Protein AF-A0A0D2HG96-F1 (afdb_monomer_lite)

Foldseek 3Di:
DQVVCCVVCVVQAPPVCNVVLVVLVVLLVPQDVLLLLQLVPLCPLVVQLVVLVVVLPDPPDDPVVNVVSVVVNVCSVPPPNCSNDPVNSVVSLVSLLVSLVVLLVCCVVQPDPCQNESNSHNDHHNSRVSLLLSQLSCVQAVNVVSHDPSSVVSNVVVCPDPVNCVVQVPPGSDDPVRGDDD

Organism: NCBI:txid1442369

Secondary structure (DSSP, 8-state):
-HHHHTTT-GGGS-TTTHHHHHHHHHHHHTS-HHHHHHTT-TTHHHHHHHHHHHHHT-TTS-HHHHHHHHHHHHHIIIIISGGGSHHHHHHHHHHHHHHHHHHHHHHHHT--TT--STTS-SS--HHHHHHHHHHHHHHHTT-GGG--HHHHHHHHHHHHSHHHHHHHTT--SS-GGGSPP-

Structure (mmCIF, N/CA/C/O backbone):
data_AF-A0A0D2HG96-F1
#
_entry.id   AF-A0A0D2HG96-F1
#
loop_
_atom_site.group_PDB
_atom_site.id
_atom_site.type_symbol
_atom_site.label_atom_id
_atom_site.label_alt_id
_atom_site.label_comp_id
_atom_site.label_asym_id
_atom_site.label_entity_id
_atom_site.label_seq_id
_atom_site.pdbx_PDB_ins_code
_atom_site.Cartn_x
_atom_site.Cartn_y
_atom_site.Cartn_z
_atom_site.occupancy
_atom_site.B_iso_or_equiv
_atom_site.auth_seq_id
_atom_site.auth_comp_id
_atom_site.auth_asym_id
_atom_site.auth_atom_id
_atom_site.pdbx_PDB_model_num
ATOM 1 N N . MET A 1 1 ? 10.597 -3.219 11.073 1.00 50.41 1 MET A N 1
ATOM 2 C CA . MET A 1 1 ? 10.210 -4.647 10.977 1.00 50.41 1 MET A CA 1
ATOM 3 C C . MET A 1 1 ? 10.888 -5.322 9.790 1.00 50.41 1 MET A C 1
ATOM 5 O O . MET A 1 1 ? 11.581 -6.299 10.009 1.00 50.41 1 MET A O 1
ATOM 9 N N . THR A 1 2 ? 10.806 -4.767 8.576 1.00 58.41 2 THR A N 1
ATOM 10 C CA . THR A 1 2 ? 11.459 -5.340 7.380 1.00 58.41 2 THR A CA 1
ATOM 11 C C . THR A 1 2 ? 12.996 -5.353 7.443 1.00 58.41 2 THR A C 1
ATOM 13 O O . THR A 1 2 ? 13.603 -6.305 6.975 1.00 58.41 2 THR A O 1
ATOM 16 N N . GLN A 1 3 ? 13.631 -4.372 8.101 1.00 60.56 3 GLN A N 1
ATOM 17 C CA . GLN A 1 3 ? 15.096 -4.338 8.284 1.00 60.56 3 GLN A CA 1
ATOM 18 C C . GLN A 1 3 ? 15.651 -5.527 9.088 1.00 60.56 3 GLN A C 1
ATOM 20 O O . GLN A 1 3 ? 16.744 -5.991 8.798 1.00 60.56 3 GLN A O 1
ATOM 25 N N . TYR A 1 4 ? 14.885 -6.062 10.044 1.00 65.25 4 TYR A N 1
ATOM 26 C CA . TYR A 1 4 ? 15.304 -7.210 10.861 1.00 65.25 4 TYR A CA 1
ATOM 27 C C . TYR A 1 4 ? 15.311 -8.526 10.062 1.00 65.25 4 TYR A C 1
ATOM 29 O O . TYR A 1 4 ? 16.049 -9.450 10.377 1.00 65.25 4 TYR A O 1
ATOM 37 N N . LEU A 1 5 ? 14.514 -8.612 8.989 1.00 66.00 5 LEU A N 1
ATOM 38 C CA . LEU A 1 5 ? 14.454 -9.805 8.139 1.00 66.00 5 LEU A CA 1
ATOM 39 C C . LEU A 1 5 ? 15.672 -9.943 7.215 1.00 66.00 5 LEU A C 1
ATOM 41 O O . LEU A 1 5 ? 15.911 -11.040 6.721 1.00 66.00 5 LEU A O 1
ATOM 45 N N . HIS A 1 6 ? 16.455 -8.877 7.010 1.00 67.06 6 HIS A N 1
ATOM 46 C CA . HIS A 1 6 ? 17.682 -8.927 6.207 1.00 67.06 6 HIS A CA 1
ATOM 47 C C . HIS A 1 6 ? 18.704 -9.924 6.765 1.00 67.06 6 HIS A C 1
ATOM 49 O O . HIS A 1 6 ? 19.341 -10.633 5.992 1.00 67.06 6 HIS A O 1
ATOM 55 N N . GLU A 1 7 ? 18.816 -10.016 8.094 1.00 69.94 7 GLU A N 1
ATOM 56 C CA . GLU A 1 7 ? 19.765 -10.912 8.768 1.00 69.94 7 GLU A CA 1
ATOM 57 C C . GLU A 1 7 ? 19.484 -12.394 8.474 1.00 69.94 7 GLU A C 1
ATOM 59 O O . GLU A 1 7 ? 20.401 -13.210 8.469 1.00 69.94 7 GLU A O 1
ATOM 64 N N . TYR A 1 8 ? 18.226 -12.736 8.183 1.00 78.50 8 TYR A N 1
ATOM 65 C CA . TYR A 1 8 ? 17.781 -14.115 7.965 1.00 78.50 8 TYR A CA 1
ATOM 66 C C . TYR A 1 8 ? 17.481 -14.428 6.496 1.00 78.50 8 TYR A C 1
ATOM 68 O O . TYR A 1 8 ? 17.571 -15.582 6.084 1.00 78.50 8 TYR A O 1
ATOM 76 N N . TYR A 1 9 ? 17.148 -13.412 5.696 1.00 82.38 9 TYR A N 1
ATOM 77 C CA . TYR A 1 9 ? 16.800 -13.552 4.283 1.00 82.38 9 TYR A CA 1
ATOM 78 C C . TYR A 1 9 ? 17.506 -12.475 3.446 1.00 82.38 9 TYR A C 1
ATOM 80 O O . TYR A 1 9 ? 16.868 -11.516 2.996 1.00 82.38 9 TYR A O 1
ATOM 88 N N . PRO A 1 10 ? 18.823 -12.619 3.200 1.00 82.62 10 PRO A N 1
ATOM 89 C CA . PRO A 1 10 ? 19.615 -11.604 2.505 1.00 82.62 10 PRO A CA 1
ATOM 90 C C . PRO A 1 10 ? 19.112 -11.305 1.090 1.00 82.62 10 PRO A C 1
ATOM 92 O O . PRO A 1 10 ? 19.249 -10.187 0.603 1.00 82.62 10 PRO A O 1
ATOM 95 N N . SER A 1 11 ? 18.476 -12.281 0.441 1.00 85.06 11 SER A N 1
ATOM 96 C CA . SER A 1 11 ? 17.897 -12.129 -0.894 1.0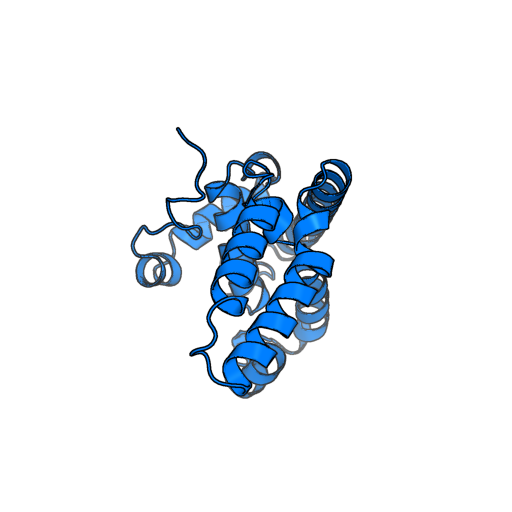0 85.06 11 SER A CA 1
ATOM 97 C C . SER A 1 11 ? 16.712 -11.156 -0.950 1.00 85.06 11 SER A C 1
ATOM 99 O O . SER A 1 11 ? 16.504 -10.519 -1.978 1.00 85.06 11 SER A O 1
ATOM 101 N N . LEU A 1 12 ? 15.981 -10.960 0.158 1.00 86.56 12 LEU A N 1
ATOM 102 C CA . LEU A 1 12 ? 14.934 -9.934 0.255 1.00 86.56 12 LEU A CA 1
ATOM 103 C C . LEU A 1 12 ? 15.512 -8.518 0.339 1.00 86.56 12 LEU A C 1
ATOM 105 O O . LEU A 1 12 ? 14.791 -7.540 0.128 1.00 86.56 12 LEU A O 1
ATOM 109 N N . TYR A 1 13 ? 16.794 -8.407 0.680 1.00 89.81 13 TYR A N 1
ATOM 110 C CA . TYR A 1 13 ? 17.489 -7.148 0.896 1.00 89.81 13 TYR A CA 1
ATOM 111 C C . TYR A 1 13 ? 18.943 -7.220 0.392 1.00 89.81 13 TYR A C 1
ATOM 113 O O . TYR A 1 13 ? 19.881 -7.169 1.195 1.00 89.81 13 TYR A O 1
ATOM 121 N N . PRO A 1 14 ? 19.173 -7.340 -0.930 1.00 90.25 14 PRO A N 1
ATOM 122 C CA . PRO A 1 14 ? 20.527 -7.336 -1.467 1.00 90.25 14 PRO A CA 1
ATOM 123 C C . PRO A 1 14 ? 21.247 -6.045 -1.065 1.00 90.25 14 PRO A C 1
ATOM 125 O O . PRO A 1 14 ? 20.688 -4.954 -1.190 1.00 90.25 14 PRO A O 1
ATOM 128 N N . SER A 1 15 ? 22.486 -6.151 -0.583 1.00 89.00 15 SER A N 1
ATOM 129 C CA . SER A 1 15 ? 23.224 -5.016 -0.003 1.00 89.00 15 SER A CA 1
ATOM 130 C C . SER A 1 15 ? 23.335 -3.822 -0.957 1.00 89.00 15 SER A C 1
ATOM 132 O O . SER A 1 15 ? 23.142 -2.682 -0.541 1.00 89.00 15 SER A O 1
ATOM 134 N N . HIS A 1 16 ? 23.553 -4.084 -2.248 1.00 90.69 16 HIS A N 1
ATOM 135 C CA . HIS A 1 16 ? 23.638 -3.060 -3.292 1.00 90.69 16 HIS A CA 1
ATOM 136 C C . HIS A 1 16 ? 22.297 -2.359 -3.597 1.00 90.69 16 HIS A C 1
ATOM 138 O O . HIS A 1 16 ? 22.306 -1.264 -4.150 1.00 90.69 16 HIS A O 1
ATOM 144 N N . LEU A 1 17 ? 21.156 -2.940 -3.202 1.00 93.31 17 LEU A N 1
ATOM 145 C CA . LEU A 1 17 ? 19.811 -2.367 -3.378 1.00 93.31 17 LEU A CA 1
ATOM 146 C C . LEU A 1 17 ? 19.212 -1.824 -2.075 1.00 93.31 17 LEU A C 1
ATOM 148 O O . LEU A 1 17 ? 18.201 -1.122 -2.103 1.00 93.31 17 LEU A O 1
ATOM 152 N N . ALA A 1 18 ? 19.817 -2.123 -0.923 1.00 90.56 18 ALA A N 1
ATOM 153 C CA . ALA A 1 18 ? 19.236 -1.882 0.396 1.00 90.56 18 ALA A CA 1
ATOM 154 C C . ALA A 1 18 ? 18.807 -0.423 0.626 1.00 90.56 18 ALA A C 1
ATOM 156 O O . ALA A 1 18 ? 17.752 -0.163 1.209 1.00 90.56 18 ALA A O 1
ATOM 157 N N . VAL A 1 19 ? 19.597 0.545 0.155 1.00 92.50 19 VAL A N 1
ATOM 158 C CA . VAL A 1 19 ? 19.272 1.978 0.275 1.00 92.50 19 VAL A CA 1
ATOM 159 C C . VAL A 1 19 ? 18.008 2.318 -0.517 1.00 92.50 19 VAL A C 1
ATOM 161 O O . VAL A 1 19 ? 17.113 2.996 -0.009 1.00 92.50 19 VAL A O 1
ATOM 164 N N . GLN A 1 20 ? 17.905 1.813 -1.745 1.00 94.75 20 GLN A N 1
ATOM 165 C CA . GLN A 1 20 ? 16.775 2.087 -2.624 1.00 94.75 20 GLN A CA 1
ATOM 166 C C . GLN A 1 20 ? 15.504 1.369 -2.156 1.00 94.75 20 GLN A C 1
ATOM 168 O O . GLN A 1 20 ? 14.441 1.989 -2.125 1.00 94.75 20 GLN A O 1
ATOM 173 N N . ILE A 1 21 ? 15.617 0.115 -1.701 1.00 94.50 21 ILE A N 1
ATOM 174 C CA . ILE A 1 21 ? 14.506 -0.638 -1.100 1.00 94.50 21 ILE A CA 1
ATOM 175 C C . ILE A 1 21 ? 13.970 0.102 0.130 1.00 94.50 21 ILE A C 1
ATOM 177 O O . ILE A 1 21 ? 12.762 0.308 0.232 1.00 94.50 21 ILE A O 1
ATOM 181 N N . ASN A 1 22 ? 14.840 0.559 1.040 1.00 93.19 22 ASN A N 1
ATOM 182 C CA . ASN A 1 22 ? 14.420 1.316 2.227 1.00 93.19 22 ASN 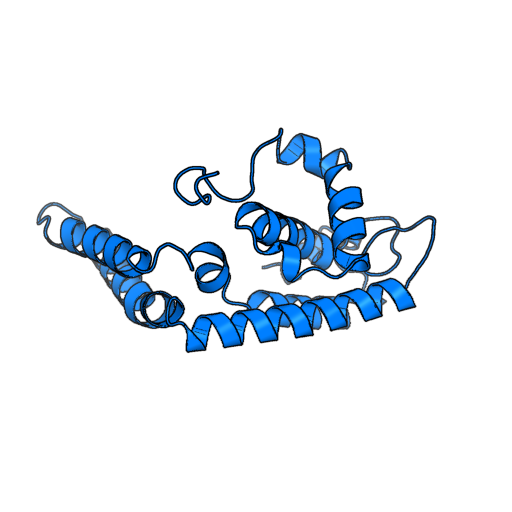A CA 1
ATOM 183 C C . ASN A 1 22 ? 13.675 2.599 1.844 1.00 93.19 22 ASN A C 1
ATOM 185 O O . ASN A 1 22 ? 12.614 2.882 2.401 1.00 93.19 22 ASN A O 1
ATOM 189 N N . LYS A 1 23 ? 14.211 3.362 0.883 1.00 95.69 23 LYS A N 1
ATOM 190 C CA . LYS A 1 23 ? 13.592 4.606 0.412 1.00 95.69 23 LYS A CA 1
ATOM 191 C C . LYS A 1 23 ? 12.191 4.356 -0.153 1.00 95.69 23 LYS A C 1
ATOM 193 O O . LYS A 1 23 ? 11.248 5.037 0.244 1.00 95.69 23 LYS A O 1
ATOM 198 N N . LEU A 1 24 ? 12.050 3.384 -1.053 1.00 96.81 24 LEU A N 1
ATOM 199 C CA . LEU A 1 24 ? 10.773 3.084 -1.705 1.00 96.81 24 LEU A CA 1
ATOM 200 C C . LEU A 1 24 ? 9.762 2.471 -0.727 1.00 96.81 24 LEU A C 1
ATOM 202 O O . LEU A 1 24 ? 8.590 2.833 -0.761 1.00 96.81 24 LEU A O 1
ATOM 206 N N . LEU A 1 25 ? 10.201 1.610 0.198 1.00 95.56 25 LEU A N 1
ATOM 207 C CA . LEU A 1 25 ? 9.331 1.085 1.254 1.00 95.56 25 LEU A CA 1
ATOM 208 C C . LEU A 1 25 ? 8.832 2.186 2.190 1.00 95.56 25 LEU A C 1
ATOM 210 O O . LEU A 1 25 ? 7.656 2.178 2.545 1.00 95.56 25 LEU A O 1
ATOM 214 N N . ALA A 1 26 ? 9.692 3.136 2.569 1.00 94.75 26 ALA A N 1
ATOM 215 C CA . ALA A 1 26 ? 9.279 4.273 3.382 1.00 94.75 26 ALA A CA 1
ATOM 216 C C . ALA A 1 26 ? 8.192 5.081 2.661 1.00 94.75 26 ALA A C 1
ATOM 218 O O . ALA A 1 26 ? 7.115 5.274 3.217 1.00 94.75 26 ALA A O 1
ATOM 219 N N . GLN A 1 27 ? 8.417 5.449 1.395 1.00 96.12 27 GLN A N 1
ATOM 220 C CA . GLN A 1 27 ? 7.426 6.166 0.583 1.00 96.12 27 GLN A CA 1
ATOM 221 C C . GLN A 1 27 ? 6.100 5.403 0.462 1.00 96.12 27 GLN A C 1
ATOM 223 O O . GLN A 1 27 ? 5.035 5.996 0.635 1.00 96.12 27 GLN A O 1
ATOM 228 N N . LEU A 1 28 ? 6.161 4.090 0.220 1.00 96.06 28 LEU A N 1
ATOM 229 C CA . LEU A 1 28 ? 4.990 3.218 0.163 1.00 96.06 28 LEU A CA 1
ATOM 230 C C . LEU A 1 28 ? 4.227 3.201 1.498 1.00 96.06 28 LEU A C 1
ATOM 232 O O . LEU A 1 28 ? 3.000 3.238 1.517 1.00 96.06 28 LEU A O 1
ATOM 236 N N . HIS A 1 29 ? 4.928 3.146 2.632 1.00 92.75 29 HIS A N 1
ATOM 237 C CA . HIS A 1 29 ? 4.305 3.122 3.965 1.00 92.75 29 HIS A CA 1
ATOM 238 C C . HIS A 1 29 ? 3.732 4.469 4.391 1.00 92.75 29 HIS A C 1
ATOM 240 O O . HIS A 1 29 ? 2.859 4.508 5.257 1.00 92.75 29 HIS A O 1
ATOM 246 N N . GLU A 1 30 ? 4.176 5.563 3.782 1.00 93.12 30 GLU A N 1
ATOM 247 C CA . GLU A 1 30 ? 3.555 6.862 3.991 1.00 93.12 30 GLU A CA 1
ATOM 248 C C . GLU A 1 30 ? 2.251 7.057 3.192 1.00 93.12 30 GLU A C 1
ATOM 250 O O . GLU A 1 30 ? 1.610 8.097 3.360 1.00 93.12 30 GLU A O 1
ATOM 255 N N . ILE A 1 31 ? 1.876 6.133 2.298 1.00 93.31 31 ILE A N 1
ATOM 256 C CA . ILE A 1 31 ? 0.572 6.153 1.622 1.00 93.31 31 ILE A CA 1
ATOM 257 C C . ILE A 1 31 ? -0.487 5.643 2.601 1.00 93.31 31 ILE A C 1
ATOM 259 O O . ILE A 1 31 ? -0.393 4.543 3.157 1.00 93.31 31 ILE A O 1
ATOM 263 N N . ASN A 1 32 ? -1.543 6.424 2.808 1.00 89.00 32 ASN A N 1
ATOM 264 C CA . ASN A 1 32 ? -2.621 6.042 3.703 1.00 89.00 32 ASN A CA 1
ATOM 265 C C . ASN A 1 32 ? -3.563 5.040 3.022 1.00 89.00 32 ASN A C 1
ATOM 267 O O . ASN A 1 32 ? -4.582 5.402 2.446 1.00 89.00 32 ASN A O 1
ATOM 271 N N . TYR A 1 33 ? -3.291 3.741 3.160 1.00 86.56 33 TYR A N 1
ATOM 272 C CA . TYR A 1 33 ? -4.155 2.702 2.578 1.00 86.56 33 TYR A CA 1
ATOM 273 C C . TYR A 1 33 ? -5.620 2.788 3.005 1.00 86.56 33 TYR A C 1
ATOM 275 O O . TYR A 1 33 ? -6.492 2.301 2.290 1.00 86.56 33 TYR A O 1
ATOM 283 N N . PHE A 1 34 ? -5.913 3.360 4.176 1.00 86.88 34 PHE A N 1
ATOM 284 C CA . PHE A 1 34 ? -7.287 3.462 4.650 1.00 86.88 34 PHE A CA 1
ATOM 285 C C . PHE A 1 34 ? -8.102 4.447 3.820 1.00 86.88 34 PHE A C 1
ATOM 287 O O . PHE A 1 34 ? -9.246 4.122 3.512 1.00 86.88 34 PHE A O 1
ATOM 294 N N . SER A 1 35 ? -7.525 5.590 3.428 1.00 87.88 35 SER A N 1
ATOM 295 C CA . SER A 1 35 ? -8.221 6.520 2.536 1.00 87.88 35 SER A CA 1
ATOM 296 C C . SER A 1 35 ? -8.543 5.802 1.231 1.00 87.88 35 SER A C 1
ATOM 298 O O . SER A 1 35 ? -9.712 5.636 0.908 1.00 87.88 35 SER A O 1
ATOM 300 N N . LEU A 1 36 ? -7.536 5.221 0.574 1.00 89.81 36 LEU A N 1
ATOM 301 C CA . LEU A 1 36 ? -7.689 4.545 -0.717 1.00 89.81 36 LEU A CA 1
ATOM 302 C C . LEU A 1 36 ? -8.682 3.372 -0.671 1.00 89.81 36 LEU A C 1
ATOM 304 O O . LEU A 1 36 ? -9.502 3.226 -1.576 1.00 89.81 36 LEU A O 1
ATOM 308 N N . THR A 1 37 ? -8.666 2.575 0.401 1.00 88.31 37 THR A N 1
ATOM 309 C CA . THR A 1 37 ? -9.539 1.394 0.538 1.00 88.31 37 THR A CA 1
ATOM 310 C C . THR A 1 37 ? -10.997 1.772 0.806 1.00 88.31 37 THR A C 1
ATOM 312 O O . THR A 1 37 ? -11.900 1.130 0.282 1.00 88.31 37 THR A O 1
ATOM 315 N N . TYR A 1 38 ? -11.254 2.791 1.633 1.00 85.12 38 TYR A N 1
ATOM 316 C CA . TYR A 1 38 ? -12.596 3.065 2.167 1.00 85.12 38 TYR A CA 1
ATOM 317 C C . TYR A 1 38 ? -13.255 4.328 1.603 1.00 85.12 38 TYR A C 1
ATOM 319 O O . TYR A 1 38 ? -14.264 4.775 2.138 1.00 85.12 38 TYR A O 1
ATOM 327 N N . THR A 1 39 ? -12.746 4.880 0.501 1.00 74.38 39 THR A N 1
ATOM 328 C CA . THR A 1 39 ? -13.310 6.086 -0.143 1.00 74.38 39 THR A CA 1
ATOM 329 C C . THR A 1 39 ? -14.813 6.047 -0.423 1.00 74.38 39 THR A C 1
ATOM 331 O O . THR A 1 39 ? -15.479 7.066 -0.293 1.00 74.38 39 THR A O 1
ATOM 334 N N . ARG A 1 40 ? -15.381 4.878 -0.747 1.00 75.12 40 ARG A N 1
ATOM 335 C CA . ARG A 1 40 ? -16.830 4.706 -0.984 1.00 75.12 40 ARG A CA 1
ATOM 336 C C . ARG A 1 40 ? -17.639 4.430 0.293 1.00 75.12 40 ARG A C 1
ATOM 338 O O . ARG A 1 40 ? -18.811 4.077 0.227 1.00 75.12 40 ARG A O 1
ATOM 345 N N . ARG A 1 41 ? -17.012 4.535 1.466 1.00 78.81 41 ARG A N 1
ATOM 346 C CA . ARG A 1 41 ? -17.618 4.313 2.786 1.00 78.81 41 ARG A CA 1
ATOM 347 C C . ARG A 1 41 ? -17.269 5.487 3.706 1.00 78.81 41 ARG A C 1
ATOM 349 O O . ARG A 1 41 ? -16.523 5.279 4.663 1.00 78.81 41 ARG A O 1
ATOM 356 N N . PRO A 1 42 ? -17.799 6.697 3.445 1.00 75.38 42 PRO A N 1
ATOM 357 C CA . PRO A 1 42 ? -17.496 7.887 4.248 1.00 75.38 42 PRO A CA 1
ATOM 358 C C . PRO A 1 42 ? -17.820 7.681 5.736 1.00 75.38 42 PRO A C 1
ATOM 360 O O . PRO A 1 42 ? -17.072 8.119 6.608 1.00 75.38 42 PRO A O 1
ATOM 363 N N . ASP A 1 43 ? -18.851 6.888 6.033 1.00 82.88 43 ASP A N 1
ATOM 364 C CA . ASP A 1 43 ? -19.254 6.563 7.404 1.00 82.88 43 ASP A CA 1
ATOM 365 C C . ASP A 1 43 ? -18.295 5.606 8.118 1.00 82.88 43 ASP A C 1
ATOM 367 O O . ASP A 1 43 ? -18.412 5.398 9.321 1.00 82.88 43 ASP A O 1
ATOM 371 N N . ARG A 1 44 ? -17.311 5.014 7.427 1.00 86.19 44 ARG A N 1
ATOM 372 C CA . ARG A 1 44 ? -16.473 3.953 8.000 1.00 86.19 44 ARG A CA 1
ATOM 373 C C . ARG A 1 44 ? -15.698 4.416 9.229 1.00 86.19 44 ARG A C 1
ATOM 375 O O . ARG A 1 44 ? -15.545 3.648 10.181 1.00 86.19 44 ARG A O 1
ATOM 382 N N . ALA A 1 45 ? -15.185 5.642 9.208 1.00 84.75 45 ALA A N 1
ATOM 383 C CA . ALA A 1 45 ? -14.499 6.200 10.367 1.00 84.75 45 ALA A CA 1
ATOM 384 C C . ALA A 1 45 ? -15.464 6.364 11.555 1.00 84.75 45 ALA A C 1
ATOM 386 O O . ALA A 1 45 ? -15.116 5.987 12.678 1.00 84.75 45 ALA A O 1
ATOM 387 N N . SER A 1 46 ? -16.686 6.832 11.290 1.00 85.56 46 SER A N 1
ATOM 388 C CA . SER A 1 46 ? -17.762 6.970 12.276 1.00 85.56 46 SER A CA 1
ATOM 389 C C . SER A 1 46 ? -18.219 5.613 12.823 1.00 85.56 46 SER A C 1
ATOM 391 O O . SER A 1 46 ? -18.315 5.454 14.035 1.00 85.56 46 SER A O 1
ATOM 393 N N . ASP A 1 47 ? -18.391 4.593 11.978 1.00 87.94 47 ASP A N 1
ATOM 394 C CA . ASP A 1 47 ? -18.729 3.220 12.380 1.00 87.94 47 ASP A CA 1
ATOM 395 C C . ASP A 1 47 ? -17.685 2.634 13.337 1.00 87.94 47 ASP A C 1
ATOM 397 O O . ASP A 1 47 ? -18.011 2.018 14.355 1.00 87.94 47 ASP A O 1
ATOM 401 N N . MET A 1 48 ? -16.401 2.828 13.015 1.00 88.38 48 MET A N 1
ATOM 402 C CA . MET A 1 48 ? -15.300 2.376 13.863 1.00 88.38 48 MET A CA 1
ATOM 403 C C . MET A 1 48 ? -15.301 3.092 15.212 1.00 88.38 48 MET A C 1
ATOM 405 O O . MET A 1 48 ? -15.038 2.449 16.231 1.00 88.38 48 MET A O 1
ATOM 409 N N . LEU A 1 49 ? -15.591 4.395 15.222 1.00 90.38 49 LEU A N 1
ATOM 410 C CA . LEU A 1 49 ? -15.696 5.178 16.447 1.00 90.38 49 LEU A CA 1
ATOM 411 C C . LEU A 1 49 ? -16.884 4.705 17.293 1.00 90.38 49 LEU A C 1
ATOM 413 O O . LEU A 1 49 ? -16.690 4.353 18.452 1.00 90.38 49 LEU A O 1
ATOM 417 N N . ASN A 1 50 ? -18.069 4.574 16.697 1.00 92.88 50 ASN A N 1
ATOM 418 C CA . ASN A 1 50 ? -19.288 4.103 17.357 1.00 92.88 50 ASN A CA 1
ATOM 419 C C . ASN A 1 50 ? -19.103 2.718 17.992 1.00 92.88 50 ASN A C 1
ATOM 421 O O . ASN A 1 50 ? -19.526 2.485 19.124 1.00 92.88 50 ASN A O 1
ATOM 425 N N . ALA A 1 51 ? -18.419 1.799 17.304 1.00 93.25 51 ALA A N 1
ATOM 426 C CA . ALA A 1 51 ? -18.107 0.479 17.850 1.00 93.25 51 ALA A CA 1
ATOM 427 C C . ALA A 1 51 ? -17.177 0.547 19.076 1.00 93.25 51 ALA A C 1
ATOM 429 O O . ALA A 1 51 ? -17.324 -0.246 20.010 1.00 93.25 51 ALA A O 1
ATOM 430 N N . VAL A 1 52 ? -16.222 1.484 19.086 1.00 95.31 52 VAL A N 1
ATOM 431 C CA . VAL A 1 52 ? -15.332 1.713 20.232 1.00 95.31 52 VAL A CA 1
ATOM 432 C C . VAL A 1 52 ? -16.093 2.351 21.393 1.00 95.31 52 VAL A C 1
ATOM 434 O O . VAL A 1 52 ? -15.980 1.854 22.511 1.00 95.31 52 VAL A O 1
ATOM 437 N N . GLU A 1 53 ? -16.911 3.373 21.138 1.00 95.50 53 GLU A N 1
ATOM 438 C CA . GLU A 1 53 ? -17.733 4.038 22.161 1.00 95.50 53 GLU A CA 1
ATOM 439 C C . GLU A 1 53 ? -18.711 3.060 22.818 1.00 95.50 53 GLU A C 1
ATOM 441 O O . GLU A 1 53 ? -18.769 2.958 24.043 1.00 95.50 53 GLU A O 1
ATOM 446 N N . LYS A 1 54 ? -19.399 2.238 22.014 1.00 96.12 54 LYS A N 1
ATOM 447 C CA . LYS A 1 54 ? -20.298 1.191 22.518 1.00 96.12 54 LYS A CA 1
ATOM 448 C C . LYS A 1 54 ? -19.580 0.226 23.462 1.00 96.12 54 LYS A C 1
ATOM 450 O O . LYS A 1 54 ? -20.155 -0.199 24.458 1.00 96.12 54 LYS A O 1
ATOM 455 N N . ARG A 1 55 ? -18.328 -0.132 23.160 1.00 95.69 55 ARG A N 1
ATOM 456 C CA . ARG A 1 55 ? -17.535 -1.027 24.012 1.00 95.69 55 ARG A CA 1
ATOM 457 C C . ARG A 1 55 ? -17.011 -0.325 25.262 1.00 95.69 55 ARG A C 1
ATOM 459 O O . ARG A 1 55 ? -16.918 -0.968 26.298 1.00 95.69 55 ARG A O 1
ATOM 466 N N . LEU A 1 56 ? -16.678 0.962 25.181 1.00 96.06 56 LEU A N 1
ATOM 467 C CA . LEU A 1 56 ? -16.267 1.765 26.335 1.00 96.06 56 LEU A CA 1
ATOM 468 C C . LEU A 1 56 ? -17.419 2.000 27.323 1.00 96.06 56 LEU A C 1
ATOM 470 O O . LEU A 1 56 ? -17.161 2.106 28.521 1.00 96.06 56 LEU A O 1
ATOM 474 N N . ALA A 1 57 ? -18.666 2.034 26.850 1.00 95.88 57 ALA A N 1
ATOM 475 C CA . ALA A 1 57 ? -19.851 2.170 27.698 1.00 95.88 57 ALA A CA 1
ATOM 476 C C . ALA A 1 57 ? -20.128 0.939 28.585 1.00 95.88 57 ALA A C 1
ATOM 478 O O . ALA A 1 57 ? -20.853 1.050 29.569 1.00 95.88 57 ALA A O 1
ATOM 479 N N . ASP A 1 58 ? -19.546 -0.222 28.269 1.00 96.06 58 ASP A N 1
ATOM 480 C CA . ASP A 1 58 ? -19.665 -1.436 29.078 1.00 96.06 58 ASP A CA 1
ATOM 481 C C . ASP A 1 58 ? -18.857 -1.283 30.388 1.00 96.06 58 ASP A C 1
ATOM 483 O O . ASP A 1 58 ? -17.631 -1.119 30.339 1.00 96.06 58 ASP A O 1
ATOM 487 N N . PRO A 1 59 ? -19.491 -1.315 31.576 1.00 93.44 59 PRO A N 1
ATOM 488 C CA . PRO A 1 59 ? -18.779 -1.217 32.847 1.00 93.44 59 PRO A CA 1
ATOM 489 C C . PRO A 1 59 ? -17.977 -2.487 33.178 1.00 93.44 59 PRO A C 1
ATOM 491 O O . PRO A 1 59 ? -17.061 -2.422 33.993 1.00 93.44 59 PRO A O 1
ATOM 494 N N . GLY A 1 60 ? -18.275 -3.622 32.537 1.00 96.00 60 GLY A N 1
ATOM 495 C CA . GLY A 1 60 ? -17.663 -4.925 32.805 1.00 96.00 60 GLY A CA 1
ATOM 496 C C . GLY A 1 60 ? -16.297 -5.153 32.150 1.00 96.00 60 GLY A C 1
ATOM 497 O O . GLY A 1 60 ? -15.659 -6.176 32.404 1.00 96.00 60 GLY A O 1
ATOM 498 N N . ILE A 1 61 ? -15.810 -4.233 31.308 1.00 97.44 61 ILE A N 1
ATOM 499 C CA . ILE A 1 61 ? -14.490 -4.385 30.681 1.00 97.44 61 ILE A CA 1
ATOM 500 C C . ILE A 1 61 ? -13.348 -4.119 31.667 1.00 97.44 61 ILE A C 1
ATOM 502 O O . ILE A 1 61 ? -13.398 -3.218 32.505 1.00 97.44 61 ILE A O 1
ATOM 506 N N . SER A 1 62 ? -12.252 -4.863 31.510 1.00 97.25 62 SER A N 1
ATOM 507 C CA . SER A 1 62 ? -11.053 -4.666 32.326 1.00 97.25 62 SER A CA 1
ATOM 508 C C . SER A 1 62 ? -10.408 -3.296 32.085 1.00 97.25 62 SER A C 1
ATOM 510 O O . SER A 1 62 ? -10.465 -2.742 30.984 1.00 97.25 62 SER A O 1
ATOM 512 N N . LYS A 1 63 ? -9.694 -2.781 33.094 1.00 96.38 63 LYS A N 1
ATOM 513 C CA . LYS A 1 63 ? -8.933 -1.523 32.990 1.00 96.38 63 LYS A CA 1
ATOM 514 C C . LYS A 1 63 ? -7.957 -1.531 31.809 1.00 96.38 63 LYS A C 1
ATOM 516 O O . LYS A 1 63 ? -7.919 -0.580 31.038 1.00 96.38 63 LYS A O 1
ATOM 521 N N . LYS A 1 64 ? -7.220 -2.635 31.622 1.00 96.88 64 LYS A N 1
ATOM 522 C CA . LYS A 1 64 ? -6.285 -2.803 30.496 1.00 96.88 64 LYS A CA 1
ATOM 523 C C . LYS A 1 64 ? -7.003 -2.683 29.150 1.00 96.88 64 LYS A C 1
ATOM 525 O O . LYS A 1 64 ? -6.498 -2.026 28.242 1.00 96.88 64 LYS A O 1
ATOM 530 N N . TYR A 1 65 ? -8.174 -3.306 29.019 1.00 97.12 65 TYR A N 1
ATOM 531 C CA . TYR A 1 65 ? -8.929 -3.254 27.773 1.00 97.12 65 TYR A CA 1
ATOM 532 C C . TYR A 1 65 ? -9.528 -1.864 27.522 1.00 97.12 65 TYR A C 1
ATOM 534 O O . TYR A 1 65 ? -9.460 -1.378 26.395 1.00 97.12 65 TYR A O 1
ATOM 542 N N . ARG A 1 66 ? -10.007 -1.183 28.571 1.00 97.38 66 ARG A N 1
ATOM 543 C CA . ARG A 1 66 ? -10.463 0.213 28.502 1.00 97.38 66 ARG A CA 1
ATOM 544 C C . ARG A 1 66 ? -9.366 1.146 27.985 1.00 97.38 66 ARG A C 1
ATOM 546 O O . ARG A 1 66 ? -9.587 1.830 26.992 1.00 97.38 66 ARG A O 1
ATOM 553 N N . THR A 1 67 ? -8.160 1.083 28.553 1.00 96.56 67 THR A N 1
ATOM 554 C CA . THR A 1 67 ? -7.010 1.878 28.082 1.00 96.56 67 THR A CA 1
ATOM 555 C C . THR A 1 67 ? -6.663 1.585 26.618 1.00 96.56 67 THR A C 1
ATOM 557 O O . THR A 1 67 ? -6.390 2.500 25.842 1.00 96.56 67 THR A O 1
ATOM 560 N N . ALA A 1 68 ? -6.713 0.316 26.195 1.00 96.31 68 ALA A N 1
ATOM 561 C CA . ALA A 1 68 ? -6.481 -0.044 24.796 1.00 96.31 68 ALA A CA 1
ATOM 562 C C . ALA A 1 68 ? -7.557 0.533 23.852 1.00 96.31 68 ALA A C 1
ATOM 564 O O . ALA A 1 68 ? -7.238 0.973 22.744 1.00 96.31 68 ALA A O 1
ATOM 565 N N . LEU A 1 69 ? -8.823 0.559 24.280 1.00 96.56 69 LEU A N 1
ATOM 566 C CA . LEU A 1 69 ? -9.929 1.147 23.522 1.00 96.56 69 LEU A CA 1
ATOM 567 C C . LEU A 1 69 ? -9.834 2.674 23.447 1.00 96.56 69 LEU A C 1
ATOM 569 O O . LEU A 1 69 ? -10.046 3.228 22.373 1.00 96.56 69 LEU A O 1
ATOM 573 N N . GLU A 1 70 ? -9.448 3.350 24.528 1.00 96.19 70 GLU A N 1
ATOM 574 C CA . GLU A 1 70 ? -9.190 4.798 24.540 1.00 96.19 70 GLU A CA 1
ATOM 575 C C . GLU A 1 70 ? -8.046 5.173 23.591 1.00 96.19 70 GLU A C 1
ATOM 577 O O . GLU A 1 70 ? -8.156 6.125 22.813 1.00 96.19 70 GLU A O 1
ATOM 582 N N . HIS A 1 71 ? -6.972 4.379 23.574 1.00 95.00 71 HIS A N 1
ATOM 583 C CA . HIS A 1 71 ? -5.899 4.555 22.602 1.00 95.00 71 HIS A CA 1
ATOM 584 C C . HIS A 1 71 ? -6.412 4.364 21.166 1.00 95.00 71 HIS A C 1
ATOM 586 O O . HIS A 1 71 ? -6.175 5.205 20.298 1.00 95.00 71 HIS A O 1
ATOM 592 N N . LYS A 1 72 ? -7.179 3.295 20.908 1.00 93.00 72 LYS A N 1
ATOM 593 C CA . LYS A 1 72 ? -7.791 3.042 19.594 1.00 93.00 72 LYS A CA 1
ATOM 594 C C . LYS A 1 72 ? -8.711 4.190 19.159 1.00 93.00 72 LYS A C 1
ATOM 596 O O . LYS A 1 72 ? -8.657 4.592 17.999 1.00 93.00 72 LYS A O 1
ATOM 601 N N . ARG A 1 73 ? -9.508 4.740 20.079 1.00 93.94 73 ARG A N 1
ATOM 602 C CA . ARG A 1 73 ? -10.372 5.908 19.864 1.00 93.94 73 ARG A CA 1
ATOM 603 C C . ARG A 1 73 ? -9.561 7.115 19.397 1.00 93.94 73 ARG A C 1
ATOM 605 O O . ARG A 1 73 ? -9.877 7.691 18.360 1.00 93.94 73 ARG A O 1
ATOM 612 N N . LYS A 1 74 ? -8.483 7.451 20.117 1.00 93.12 74 LYS A N 1
ATOM 613 C CA . LYS A 1 74 ? -7.578 8.554 19.760 1.00 93.12 74 LYS A CA 1
ATOM 614 C C . LYS A 1 74 ? -7.015 8.379 18.349 1.00 93.12 74 LYS A C 1
ATOM 616 O O . LYS A 1 74 ? -7.059 9.318 17.564 1.00 93.12 74 LYS A O 1
ATOM 621 N N . VAL A 1 75 ? -6.550 7.172 18.017 1.00 88.81 75 VAL A N 1
ATOM 622 C CA . VAL A 1 75 ? -6.020 6.846 16.683 1.00 88.81 75 VAL A CA 1
ATOM 623 C C . VAL A 1 75 ? -7.078 7.027 15.591 1.00 88.81 75 VAL A C 1
ATOM 625 O O . VAL A 1 75 ? -6.773 7.589 14.542 1.00 88.81 75 VAL A O 1
ATOM 628 N N . ILE A 1 76 ? -8.319 6.575 15.806 1.00 88.12 76 ILE A N 1
ATOM 629 C CA . ILE A 1 76 ? -9.405 6.737 14.822 1.00 88.12 76 ILE A CA 1
ATOM 630 C C . ILE A 1 76 ? -9.666 8.221 14.551 1.00 88.12 76 ILE A C 1
ATOM 632 O O . ILE A 1 76 ? -9.682 8.631 13.390 1.00 88.12 76 ILE A O 1
ATOM 636 N N . LEU A 1 77 ? -9.807 9.020 15.610 1.00 86.81 77 LEU A N 1
ATOM 637 C CA . LEU A 1 77 ? -10.081 10.452 15.499 1.00 86.81 77 LEU A CA 1
ATOM 638 C C . LEU A 1 77 ? -8.949 11.209 14.795 1.00 86.81 77 LEU A C 1
ATOM 640 O O . LEU A 1 77 ? -9.224 12.047 13.945 1.00 86.81 77 LEU A O 1
ATOM 644 N N . SER A 1 78 ? -7.685 10.901 15.104 1.00 85.31 78 SER A N 1
ATOM 645 C CA . SER A 1 78 ? -6.552 11.635 14.532 1.00 85.31 78 SER A CA 1
ATOM 646 C C . SER A 1 78 ? -6.134 11.170 13.136 1.00 85.31 78 SER A C 1
ATOM 648 O O . SER A 1 78 ? -5.541 11.954 12.403 1.00 85.31 78 SER A O 1
ATOM 650 N N . THR A 1 79 ? -6.402 9.912 12.757 1.00 81.50 79 THR A N 1
ATOM 651 C CA . THR A 1 79 ? -5.848 9.328 11.515 1.00 81.50 79 THR A CA 1
ATOM 652 C C . THR A 1 79 ? -6.874 8.782 10.531 1.00 81.50 79 THR A C 1
ATOM 654 O O . THR A 1 79 ? -6.555 8.647 9.353 1.00 81.50 79 THR A O 1
ATOM 657 N N . ARG A 1 80 ? -8.080 8.411 10.979 1.00 82.25 80 ARG A N 1
ATOM 658 C CA . ARG A 1 80 ? -9.079 7.728 10.136 1.00 82.25 80 ARG A CA 1
ATOM 659 C C . ARG A 1 80 ? -10.232 8.642 9.753 1.00 82.25 80 ARG A C 1
ATOM 661 O O . ARG A 1 80 ? -10.649 8.597 8.604 1.00 82.25 80 ARG A O 1
ATOM 668 N N . ALA A 1 81 ? -10.703 9.481 10.676 1.00 76.62 81 ALA A N 1
ATOM 669 C CA . ALA A 1 81 ? -11.766 10.444 10.387 1.00 76.62 81 ALA A CA 1
ATOM 670 C C . ALA A 1 81 ? -11.368 11.473 9.307 1.00 76.62 81 ALA A C 1
ATOM 672 O O . ALA A 1 81 ? -12.123 11.619 8.351 1.00 76.62 81 ALA A O 1
ATOM 673 N N . PRO A 1 82 ? -10.169 12.092 9.344 1.00 81.38 82 PRO A N 1
ATOM 674 C CA . PRO A 1 82 ? -9.749 13.009 8.279 1.00 81.38 82 PRO A CA 1
ATOM 675 C C . PRO A 1 82 ? -9.424 12.296 6.960 1.00 81.38 82 PRO A C 1
ATOM 677 O O . PRO A 1 82 ? -9.427 12.912 5.902 1.00 81.38 82 PRO A O 1
ATOM 680 N N . ALA A 1 83 ? -9.126 10.992 7.009 1.00 82.00 83 ALA A N 1
ATOM 681 C CA . ALA A 1 83 ? -8.629 10.248 5.856 1.00 82.00 83 ALA A CA 1
ATOM 682 C C . ALA A 1 83 ? -9.695 9.957 4.789 1.00 82.00 83 ALA A C 1
ATOM 684 O O . ALA A 1 83 ? -9.350 9.486 3.710 1.00 82.00 83 ALA A O 1
ATOM 685 N N . LEU A 1 84 ? -10.973 10.203 5.083 1.00 84.75 84 LEU A N 1
ATOM 686 C CA . LEU A 1 84 ? -12.079 10.015 4.138 1.00 84.75 84 LEU A CA 1
ATOM 687 C C . LEU A 1 84 ? -12.607 11.336 3.571 1.00 84.75 84 LEU A C 1
ATOM 689 O O . LEU A 1 84 ? -13.582 11.330 2.825 1.00 84.75 84 LEU A O 1
ATOM 693 N N . ASP A 1 85 ? -11.958 12.454 3.896 1.00 86.25 85 ASP A N 1
ATOM 694 C CA . ASP A 1 85 ? -12.216 13.725 3.232 1.00 86.25 85 ASP A CA 1
ATOM 695 C C . ASP A 1 85 ? -11.771 13.672 1.760 1.00 86.25 85 ASP A C 1
ATOM 697 O O . ASP A 1 85 ? -10.724 13.108 1.434 1.00 86.25 85 ASP A O 1
ATOM 701 N N . ALA A 1 86 ? -12.548 14.284 0.863 1.00 86.00 86 ALA A N 1
ATOM 702 C CA . ALA A 1 86 ? -12.287 14.239 -0.575 1.00 86.00 86 ALA A CA 1
ATOM 703 C C . ALA A 1 86 ? -10.928 14.854 -0.955 1.00 86.00 86 ALA A C 1
ATOM 705 O O . ALA A 1 86 ? -10.228 14.317 -1.817 1.00 86.00 86 ALA A O 1
ATOM 706 N N . SER A 1 87 ? -10.518 15.943 -0.294 1.00 88.88 87 SER A N 1
ATOM 707 C CA . SER A 1 87 ? -9.221 16.578 -0.553 1.00 88.88 87 SER A CA 1
ATOM 708 C C . SER A 1 87 ? -8.061 15.702 -0.075 1.00 88.88 87 SER A C 1
ATOM 710 O O . SER A 1 87 ? -7.034 15.595 -0.750 1.00 88.88 87 SER A O 1
ATOM 712 N N . PHE A 1 88 ? -8.249 15.001 1.048 1.00 89.56 88 PHE A N 1
ATOM 713 C CA . PHE A 1 88 ? -7.270 14.051 1.562 1.00 89.56 88 PHE A CA 1
ATOM 714 C C . PHE A 1 88 ? -7.142 12.832 0.646 1.00 89.56 88 PHE A C 1
ATOM 716 O O . PHE A 1 88 ? -6.033 12.426 0.308 1.00 89.56 88 PHE A O 1
ATOM 723 N N . ILE A 1 89 ? -8.268 12.277 0.195 1.00 90.81 89 ILE A N 1
ATOM 724 C CA . ILE A 1 89 ? -8.304 11.174 -0.768 1.00 90.81 89 ILE A CA 1
ATOM 725 C C . ILE A 1 89 ? -7.527 11.546 -2.026 1.00 90.81 89 ILE A C 1
ATOM 727 O O . ILE A 1 89 ? -6.638 10.798 -2.427 1.00 90.81 89 ILE A O 1
ATOM 731 N N . LYS A 1 90 ? -7.808 12.717 -2.609 1.00 92.06 90 LYS A N 1
ATOM 732 C CA . LYS A 1 90 ? -7.131 13.171 -3.824 1.00 92.06 90 LYS A CA 1
ATOM 733 C C . LYS A 1 90 ? -5.618 13.297 -3.624 1.00 92.06 90 LYS A C 1
ATOM 735 O O . LYS A 1 90 ? -4.845 12.848 -4.465 1.00 92.06 90 LYS A O 1
ATOM 740 N N . LYS A 1 91 ? -5.181 13.823 -2.477 1.00 93.50 91 LYS A N 1
ATOM 741 C CA . LYS A 1 91 ? -3.756 13.894 -2.126 1.00 93.50 91 LYS A CA 1
ATOM 742 C C . LYS A 1 91 ? -3.102 12.509 -2.062 1.00 93.50 91 LYS A C 1
ATOM 744 O O . LYS A 1 91 ? -1.979 12.340 -2.532 1.00 93.50 91 LYS A O 1
ATOM 749 N N . GLU A 1 92 ? -3.783 11.523 -1.487 1.00 94.19 92 GLU A N 1
ATOM 750 C CA . GLU A 1 92 ? -3.274 10.148 -1.408 1.00 94.19 92 GLU A CA 1
ATOM 751 C C . GLU A 1 92 ? -3.292 9.439 -2.770 1.00 94.19 92 GLU A C 1
ATOM 753 O O . GLU A 1 92 ? -2.402 8.634 -3.057 1.00 94.19 92 GLU A O 1
ATOM 758 N N . GLU A 1 93 ? -4.247 9.769 -3.641 1.00 94.88 93 GLU A N 1
ATOM 759 C CA . GLU A 1 93 ? -4.248 9.331 -5.039 1.00 94.88 93 GLU A CA 1
ATOM 760 C C . GLU A 1 93 ? -3.033 9.880 -5.790 1.00 94.88 93 GLU A C 1
ATOM 762 O O . GLU A 1 93 ? -2.289 9.107 -6.391 1.00 94.88 93 GLU A O 1
ATOM 767 N N . ASP A 1 94 ? -2.782 11.188 -5.699 1.00 95.62 94 ASP A N 1
ATOM 768 C CA . ASP A 1 94 ? -1.646 11.842 -6.359 1.00 95.62 94 ASP A CA 1
ATOM 769 C C . ASP A 1 94 ? -0.311 11.295 -5.843 1.00 95.62 94 ASP A C 1
ATOM 771 O O . ASP A 1 94 ? 0.595 10.993 -6.624 1.00 95.62 94 ASP A O 1
ATOM 775 N N . LYS A 1 95 ? -0.209 11.082 -4.525 1.00 96.25 95 LYS A N 1
ATOM 776 C CA . LYS A 1 95 ? 0.953 10.445 -3.901 1.00 96.25 95 LYS A CA 1
ATOM 777 C C . LYS A 1 95 ? 1.178 9.033 -4.433 1.00 96.25 95 LYS A C 1
ATOM 779 O O . LYS A 1 95 ? 2.312 8.665 -4.733 1.00 96.25 95 LYS A O 1
ATOM 784 N N . THR A 1 96 ? 0.105 8.257 -4.570 1.00 96.81 96 THR A N 1
ATOM 785 C CA . THR A 1 96 ? 0.173 6.896 -5.105 1.00 96.81 96 THR A CA 1
ATOM 786 C C . THR A 1 96 ? 0.634 6.898 -6.553 1.00 96.81 96 THR A C 1
ATOM 788 O O . THR A 1 96 ? 1.562 6.169 -6.881 1.00 96.81 96 THR A O 1
ATOM 791 N N . VAL A 1 97 ? 0.048 7.737 -7.410 1.00 96.94 97 VAL A N 1
ATOM 792 C CA . VAL A 1 97 ? 0.444 7.835 -8.823 1.00 96.94 97 VAL A CA 1
ATOM 793 C C . VAL A 1 97 ? 1.916 8.235 -8.942 1.00 96.94 97 VAL A C 1
ATOM 795 O O . VAL A 1 97 ? 2.673 7.571 -9.644 1.00 96.94 97 VAL A O 1
ATOM 798 N N . ALA A 1 98 ? 2.364 9.249 -8.196 1.00 97.00 98 ALA A N 1
ATOM 799 C CA . ALA A 1 98 ? 3.763 9.676 -8.200 1.00 97.00 98 ALA A CA 1
ATOM 800 C C . ALA A 1 98 ? 4.729 8.582 -7.711 1.00 97.00 98 ALA A C 1
ATOM 802 O O . ALA A 1 98 ? 5.854 8.466 -8.203 1.00 97.00 98 ALA A O 1
ATOM 803 N N . PHE A 1 99 ? 4.308 7.777 -6.736 1.00 97.62 99 PHE A N 1
ATOM 804 C CA . PHE A 1 99 ? 5.080 6.640 -6.253 1.00 97.62 99 PHE A CA 1
ATOM 805 C C . PHE A 1 99 ? 5.134 5.502 -7.287 1.00 97.62 99 PHE A C 1
ATOM 807 O O . PHE A 1 99 ? 6.218 5.000 -7.579 1.00 97.62 99 PHE A O 1
ATOM 814 N N . LEU A 1 100 ? 4.007 5.140 -7.910 1.00 97.44 100 LEU A N 1
ATOM 815 C CA . LEU A 1 100 ? 3.968 4.124 -8.967 1.00 97.44 100 LEU A CA 1
ATOM 816 C C . LEU A 1 100 ? 4.817 4.532 -10.178 1.00 97.44 100 LEU A C 1
ATOM 818 O O . LEU A 1 100 ? 5.535 3.697 -10.726 1.00 97.44 100 LEU A O 1
ATOM 822 N N . SER A 1 101 ? 4.824 5.815 -10.546 1.00 96.81 101 SER A N 1
ATOM 823 C CA . SER A 1 101 ? 5.718 6.348 -11.583 1.00 96.81 101 SER A CA 1
ATOM 824 C C . SER A 1 101 ? 7.202 6.183 -11.228 1.00 96.81 101 SER A C 1
ATOM 826 O O . SER A 1 101 ? 8.011 5.843 -12.084 1.00 96.81 101 SER A O 1
ATOM 828 N N . GLN A 1 102 ? 7.582 6.365 -9.958 1.00 96.94 102 GLN A N 1
ATOM 829 C CA . GLN A 1 102 ? 8.962 6.113 -9.520 1.00 96.94 102 GLN A CA 1
ATOM 830 C C . GLN A 1 102 ? 9.321 4.627 -9.596 1.00 96.94 102 GLN A C 1
ATOM 832 O O . GLN A 1 102 ? 10.401 4.286 -10.067 1.00 96.94 102 GLN A O 1
ATOM 837 N N . VAL A 1 103 ? 8.428 3.738 -9.154 1.00 96.94 103 VAL A N 1
ATOM 838 C CA . VAL A 1 103 ? 8.689 2.291 -9.176 1.00 96.94 103 VAL A CA 1
ATOM 839 C C . VAL A 1 103 ? 8.741 1.755 -10.608 1.00 96.94 103 VAL A C 1
ATOM 841 O O . VAL A 1 103 ? 9.596 0.934 -10.918 1.00 96.94 103 VAL A O 1
ATOM 844 N N . THR A 1 104 ? 7.882 2.246 -11.503 1.00 95.31 104 THR A N 1
ATOM 845 C CA . THR A 1 104 ? 7.921 1.881 -12.932 1.00 95.31 104 THR A CA 1
ATOM 846 C C . THR A 1 104 ? 9.201 2.340 -13.611 1.00 95.31 104 THR A C 1
ATOM 848 O O . THR A 1 104 ? 9.811 1.538 -14.305 1.00 95.31 104 THR A O 1
ATOM 851 N N . ALA A 1 105 ? 9.691 3.545 -13.315 1.00 95.31 105 ALA A N 1
ATOM 852 C CA . ALA A 1 105 ? 10.994 3.986 -13.809 1.00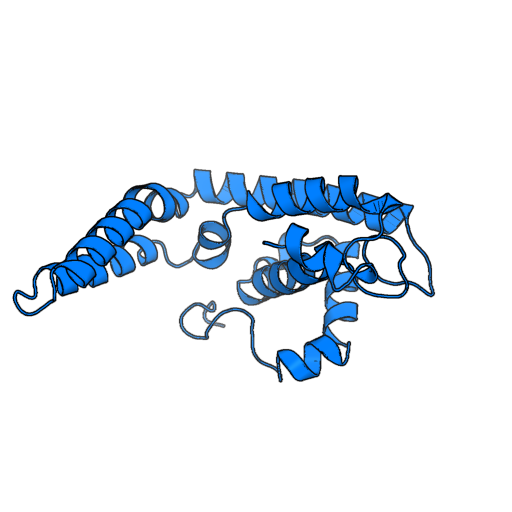 95.31 105 ALA A CA 1
ATOM 853 C C . ALA A 1 105 ? 12.148 3.074 -13.345 1.00 95.31 105 ALA A C 1
ATOM 855 O O . ALA A 1 105 ? 13.088 2.840 -14.102 1.00 95.31 105 ALA A O 1
ATOM 856 N N . VAL A 1 106 ? 12.080 2.535 -12.120 1.00 95.94 106 VAL A N 1
ATOM 857 C CA . VAL A 1 106 ? 13.055 1.540 -11.636 1.00 95.94 106 VAL A CA 1
ATOM 858 C C . VAL A 1 106 ? 12.929 0.229 -12.412 1.00 95.94 106 VAL A C 1
ATOM 860 O O . VAL A 1 106 ? 13.940 -0.276 -12.885 1.00 95.94 106 VAL A O 1
ATOM 863 N N . MET A 1 107 ? 11.709 -0.277 -12.606 1.00 94.56 107 MET A N 1
ATOM 864 C CA . MET A 1 107 ? 11.460 -1.496 -13.389 1.00 94.56 107 MET A CA 1
ATOM 865 C C . MET A 1 107 ? 11.983 -1.384 -14.820 1.00 94.56 107 MET A C 1
ATOM 867 O O . MET A 1 107 ? 12.652 -2.292 -15.305 1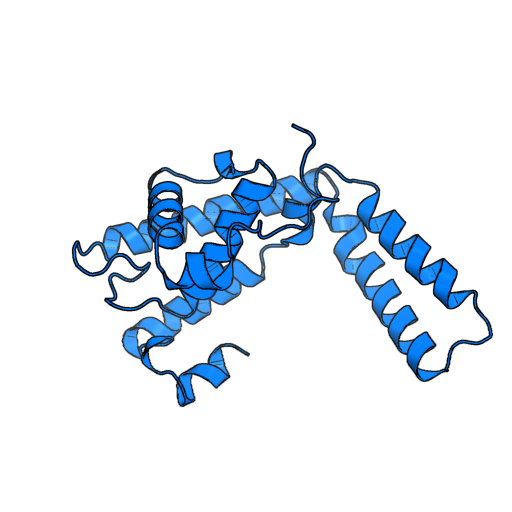.00 94.56 107 MET A O 1
ATOM 871 N N . ASP A 1 108 ? 11.719 -0.258 -15.480 1.00 91.75 108 ASP A N 1
ATOM 872 C CA . ASP A 1 108 ? 12.152 -0.028 -16.856 1.00 91.75 108 ASP A CA 1
ATOM 873 C C . ASP A 1 108 ? 13.686 0.065 -16.946 1.00 91.75 108 ASP A C 1
ATOM 875 O O . ASP A 1 108 ? 14.289 -0.490 -17.864 1.00 91.75 108 ASP A O 1
ATOM 879 N N . ALA A 1 109 ? 14.337 0.702 -15.965 1.00 92.38 109 ALA A N 1
ATOM 880 C CA . ALA A 1 109 ? 15.796 0.803 -15.897 1.00 92.38 109 ALA A CA 1
ATOM 881 C C . ALA A 1 109 ? 16.490 -0.519 -15.524 1.00 92.38 109 ALA A C 1
ATOM 883 O O . ALA A 1 109 ? 17.653 -0.722 -15.868 1.00 92.38 109 ALA A O 1
ATOM 884 N N . SER A 1 110 ? 15.798 -1.405 -14.808 1.00 90.25 110 SER A N 1
ATOM 885 C CA . SER A 1 110 ? 16.305 -2.708 -14.366 1.00 90.25 110 SER A CA 1
ATOM 886 C C . SER A 1 110 ? 15.790 -3.876 -15.214 1.00 90.25 110 SER A C 1
ATOM 888 O O . SER A 1 110 ? 15.950 -5.028 -14.817 1.00 90.25 110 SER A O 1
ATOM 890 N N . CYS A 1 111 ? 15.167 -3.595 -16.363 1.00 77.75 111 CYS A N 1
ATOM 891 C CA . CYS A 1 111 ? 14.501 -4.595 -17.190 1.00 77.75 111 CYS A CA 1
ATOM 892 C C . CYS A 1 111 ? 15.444 -5.750 -17.563 1.00 77.75 111 CYS A C 1
ATOM 894 O O . CYS A 1 111 ? 16.493 -5.551 -18.178 1.00 77.75 111 CYS A O 1
ATOM 896 N N . ASN A 1 112 ? 15.045 -6.966 -17.199 1.00 79.75 112 ASN A N 1
ATOM 897 C CA . ASN A 1 112 ? 15.751 -8.198 -17.510 1.00 79.75 112 ASN A CA 1
ATOM 898 C C . ASN A 1 112 ? 14.716 -9.307 -17.733 1.00 79.75 112 ASN A C 1
ATOM 900 O O . ASN A 1 112 ? 13.921 -9.612 -16.846 1.00 79.75 112 ASN A O 1
ATOM 904 N N . GLU A 1 113 ? 14.726 -9.911 -18.924 1.00 73.56 113 GLU A N 1
ATOM 905 C CA . GLU A 1 113 ? 13.741 -10.920 -19.337 1.00 73.56 113 GLU A CA 1
ATOM 906 C C . GLU A 1 113 ? 13.714 -12.151 -18.419 1.00 73.56 113 GLU A C 1
ATOM 908 O O . GLU A 1 113 ? 12.668 -12.773 -18.255 1.00 73.56 113 GLU A O 1
ATOM 913 N N . ASN A 1 114 ? 14.837 -12.473 -17.769 1.00 76.62 114 ASN A N 1
ATOM 914 C CA . ASN A 1 114 ? 14.953 -13.628 -16.876 1.00 76.62 114 ASN A CA 1
ATOM 915 C C . ASN A 1 114 ? 14.668 -13.290 -15.403 1.00 76.62 114 ASN A C 1
ATOM 917 O O . ASN A 1 114 ? 14.748 -14.163 -14.540 1.00 76.62 114 ASN A O 1
ATOM 921 N N . ALA A 1 115 ? 14.374 -12.027 -15.099 1.00 84.69 115 ALA A N 1
ATOM 922 C CA . ALA A 1 115 ? 14.369 -11.507 -13.742 1.00 84.69 115 ALA A CA 1
ATOM 923 C C . ALA A 1 115 ? 13.247 -10.460 -13.582 1.00 84.69 115 ALA A C 1
ATOM 925 O O . ALA A 1 115 ? 13.495 -9.255 -13.628 1.00 84.69 115 ALA A O 1
ATOM 926 N N . PRO A 1 116 ? 11.985 -10.909 -13.437 1.00 88.69 116 PRO A N 1
ATOM 927 C CA . PRO A 1 116 ? 10.798 -10.076 -13.655 1.00 88.69 116 PRO A CA 1
ATOM 928 C C . PRO A 1 116 ? 10.429 -9.164 -12.469 1.00 88.69 116 PRO A C 1
ATOM 930 O O . PRO A 1 116 ? 9.386 -8.507 -12.491 1.00 88.69 116 PRO A O 1
ATOM 933 N N . TRP A 1 117 ? 11.237 -9.149 -11.408 1.00 95.25 117 TRP A N 1
ATOM 934 C CA . TRP A 1 117 ? 10.980 -8.381 -10.186 1.00 95.25 117 TRP A CA 1
ATOM 935 C C . TRP A 1 117 ? 11.419 -6.921 -10.318 1.00 95.25 117 TRP A C 1
ATOM 937 O O . TRP A 1 117 ? 12.139 -6.564 -11.249 1.00 95.25 117 TRP A O 1
ATOM 947 N N . ILE A 1 118 ? 11.009 -6.064 -9.373 1.00 95.94 118 ILE A N 1
ATOM 948 C CA . ILE A 1 118 ? 11.139 -4.600 -9.507 1.00 95.94 118 ILE A CA 1
ATOM 949 C C . ILE A 1 118 ? 12.561 -4.138 -9.857 1.00 95.94 118 ILE A C 1
ATOM 951 O O . ILE A 1 118 ? 12.730 -3.184 -10.610 1.00 95.94 118 ILE A O 1
ATOM 955 N N . PHE A 1 119 ? 13.573 -4.815 -9.316 1.00 95.56 119 PHE A N 1
ATOM 956 C CA . PHE A 1 119 ? 14.985 -4.482 -9.505 1.00 95.56 119 PHE A CA 1
ATOM 957 C C . PHE A 1 119 ? 15.708 -5.379 -10.516 1.00 95.56 119 PHE A C 1
ATOM 959 O O . PHE A 1 119 ? 16.935 -5.439 -10.497 1.00 95.56 119 PHE A O 1
ATOM 966 N N . GLY A 1 120 ? 14.985 -6.115 -11.362 1.00 9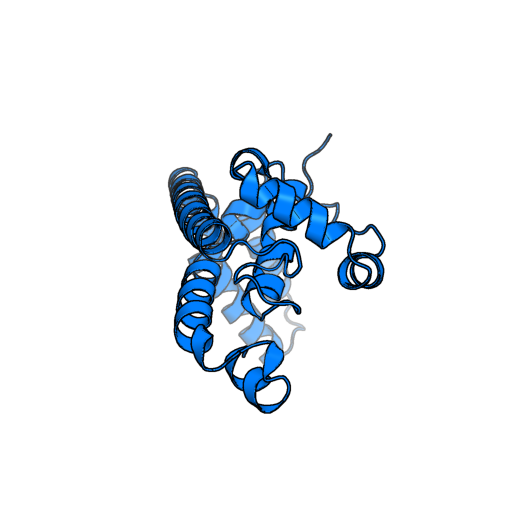4.06 120 GLY A N 1
ATOM 967 C CA . GLY A 1 120 ? 15.618 -7.044 -12.298 1.00 94.06 120 GLY A CA 1
ATOM 968 C C . GLY A 1 120 ? 16.316 -8.210 -11.595 1.00 94.06 120 GLY A C 1
ATOM 969 O O . GLY A 1 120 ? 17.343 -8.695 -12.069 1.00 94.06 120 GLY A O 1
ATOM 970 N N . THR A 1 121 ? 15.816 -8.621 -10.425 1.00 93.06 121 THR A N 1
ATOM 971 C CA . THR A 1 121 ? 16.351 -9.743 -9.639 1.00 93.06 121 THR A CA 1
ATOM 972 C C . THR A 1 121 ? 15.669 -11.054 -10.022 1.00 93.06 121 THR A C 1
ATOM 974 O O . THR A 1 121 ? 14.547 -11.046 -10.517 1.00 93.06 121 THR A O 1
ATOM 977 N N . GLU A 1 122 ? 16.325 -12.198 -9.809 1.00 91.06 122 GLU A N 1
ATOM 978 C CA . GLU A 1 122 ? 15.726 -13.524 -10.072 1.00 91.06 122 GLU A CA 1
ATOM 979 C C . GLU A 1 122 ? 14.642 -13.881 -9.039 1.00 91.06 122 GLU A C 1
ATOM 981 O O . GLU A 1 122 ? 13.646 -14.538 -9.342 1.00 91.06 122 GLU A O 1
ATOM 986 N N . VAL A 1 123 ? 14.815 -13.405 -7.803 1.00 90.75 123 VAL A N 1
ATOM 987 C CA . VAL A 1 123 ? 13.878 -13.601 -6.690 1.00 90.75 123 VAL A CA 1
ATOM 988 C C . VAL A 1 123 ? 13.260 -12.271 -6.241 1.00 90.75 123 VAL A C 1
ATOM 990 O O . VAL A 1 123 ? 13.918 -11.231 -6.370 1.00 90.75 123 VAL A O 1
ATOM 993 N N . PRO A 1 124 ? 12.019 -12.271 -5.714 1.00 93.31 124 PRO A N 1
ATOM 994 C CA . PRO A 1 124 ? 11.371 -11.045 -5.264 1.00 93.31 124 PRO A CA 1
ATOM 995 C C . PRO A 1 124 ? 12.093 -10.472 -4.046 1.00 93.31 124 PRO A C 1
ATOM 997 O O . PRO A 1 124 ? 12.535 -11.204 -3.158 1.00 93.31 124 PRO A O 1
ATOM 1000 N N . THR A 1 125 ? 12.174 -9.149 -3.981 1.00 94.50 125 THR A N 1
ATOM 1001 C CA . THR A 1 125 ? 12.726 -8.424 -2.837 1.00 94.50 125 THR A CA 1
ATOM 1002 C C . THR A 1 125 ? 11.641 -8.091 -1.814 1.00 94.50 125 THR A C 1
ATOM 1004 O O . THR A 1 125 ? 10.441 -8.292 -2.024 1.00 94.50 125 THR A O 1
ATOM 1007 N N . ALA A 1 126 ? 12.045 -7.505 -0.687 1.00 93.75 126 ALA A N 1
ATOM 1008 C CA . ALA A 1 126 ? 11.106 -6.955 0.277 1.00 93.75 126 ALA A CA 1
ATOM 1009 C C . ALA A 1 126 ? 10.185 -5.886 -0.337 1.00 93.75 126 ALA A C 1
ATOM 1011 O O . ALA A 1 126 ? 9.045 -5.756 0.100 1.00 93.75 126 ALA A O 1
ATOM 1012 N N . LEU A 1 127 ? 10.635 -5.127 -1.342 1.00 95.88 127 LEU A N 1
ATOM 1013 C CA . LEU A 1 127 ? 9.755 -4.162 -1.997 1.00 95.88 127 LEU A CA 1
ATOM 1014 C C . LEU A 1 127 ? 8.624 -4.874 -2.750 1.00 95.88 127 LEU A C 1
ATOM 1016 O O . LEU A 1 127 ? 7.468 -4.507 -2.557 1.00 95.88 127 LEU A O 1
ATOM 1020 N N . ASP A 1 128 ? 8.931 -5.922 -3.520 1.00 96.00 128 ASP A N 1
ATOM 1021 C CA . ASP A 1 128 ? 7.942 -6.733 -4.248 1.00 96.00 128 ASP A CA 1
ATOM 1022 C C . ASP A 1 128 ? 6.873 -7.294 -3.294 1.00 96.00 128 ASP A C 1
ATOM 1024 O O . ASP A 1 128 ? 5.672 -7.137 -3.523 1.00 96.00 128 ASP A O 1
ATOM 1028 N N . ALA A 1 129 ? 7.303 -7.836 -2.148 1.00 93.25 129 ALA A N 1
ATOM 1029 C CA . ALA A 1 129 ? 6.415 -8.393 -1.125 1.00 93.25 129 ALA A CA 1
ATOM 1030 C C . ALA A 1 129 ? 5.399 -7.381 -0.556 1.00 93.25 129 ALA A C 1
ATOM 1032 O O . ALA A 1 129 ? 4.324 -7.771 -0.099 1.00 93.25 129 ALA A O 1
ATOM 1033 N N . HIS A 1 130 ? 5.716 -6.084 -0.576 1.00 94.62 130 HIS A N 1
ATOM 1034 C CA . HIS A 1 130 ? 4.799 -5.021 -0.159 1.00 94.62 130 HIS A CA 1
ATOM 1035 C C . HIS A 1 130 ? 4.024 -4.408 -1.335 1.00 94.62 130 HIS A C 1
ATOM 1037 O O . HIS A 1 130 ? 2.862 -4.031 -1.174 1.00 94.62 130 HIS A O 1
ATOM 1043 N N . MET A 1 131 ? 4.649 -4.323 -2.509 1.00 96.00 131 MET A N 1
ATOM 1044 C CA . MET A 1 131 ? 4.069 -3.747 -3.720 1.00 96.00 131 MET A CA 1
ATOM 1045 C C . MET A 1 131 ? 2.934 -4.593 -4.277 1.00 96.00 131 MET A C 1
ATOM 1047 O O . MET A 1 131 ? 1.877 -4.051 -4.588 1.00 96.00 131 MET A O 1
ATOM 1051 N N . ILE A 1 132 ? 3.112 -5.912 -4.370 1.00 96.44 132 ILE A N 1
ATOM 1052 C CA . ILE A 1 132 ? 2.118 -6.793 -4.996 1.00 96.44 132 ILE A CA 1
ATOM 1053 C C . ILE A 1 132 ? 0.781 -6.747 -4.231 1.00 96.44 132 ILE A C 1
ATOM 1055 O O . ILE A 1 132 ? -0.241 -6.450 -4.856 1.00 96.44 132 ILE A O 1
ATOM 1059 N N . PRO A 1 133 ? 0.730 -6.916 -2.888 1.00 95.06 133 PRO A N 1
ATOM 1060 C CA . PRO A 1 133 ? -0.525 -6.777 -2.149 1.00 95.06 133 PRO A CA 1
ATOM 1061 C C . PRO A 1 133 ? -1.121 -5.369 -2.218 1.00 95.06 133 PRO A C 1
ATOM 1063 O O . PRO A 1 133 ? -2.339 -5.219 -2.133 1.00 95.06 133 PRO A O 1
ATOM 1066 N N . PHE A 1 134 ? -0.287 -4.331 -2.343 1.00 95.81 134 PHE A N 1
ATOM 1067 C CA . PHE A 1 134 ? -0.770 -2.964 -2.507 1.00 95.81 134 PHE A CA 1
ATOM 1068 C C . PHE A 1 134 ? -1.483 -2.774 -3.850 1.00 95.81 134 PHE A C 1
ATOM 1070 O O . PHE A 1 134 ? -2.618 -2.301 -3.870 1.00 95.81 134 PHE A O 1
ATOM 1077 N N . LEU A 1 135 ? -0.858 -3.191 -4.951 1.00 96.50 135 LEU A N 1
ATOM 1078 C CA . LEU A 1 135 ? -1.437 -3.111 -6.291 1.00 96.50 135 LEU A CA 1
ATOM 1079 C C . LEU A 1 135 ? -2.718 -3.947 -6.396 1.00 96.50 135 LEU A C 1
ATOM 1081 O O . LEU A 1 135 ? -3.745 -3.438 -6.842 1.00 96.50 135 LEU A O 1
ATOM 1085 N N . ALA A 1 136 ? -2.689 -5.187 -5.900 1.00 95.06 136 ALA A N 1
ATOM 1086 C CA . ALA A 1 136 ? -3.868 -6.050 -5.842 1.00 95.06 136 ALA A CA 1
ATOM 1087 C C . ALA A 1 136 ? -5.013 -5.404 -5.045 1.00 95.06 136 ALA A C 1
ATOM 1089 O O . ALA A 1 136 ? -6.173 -5.485 -5.441 1.00 95.06 136 ALA A O 1
ATOM 1090 N N . ARG A 1 137 ? -4.697 -4.691 -3.955 1.00 93.44 137 ARG A N 1
ATOM 1091 C CA . ARG A 1 137 ? -5.698 -3.949 -3.184 1.00 93.44 137 ARG A CA 1
ATOM 1092 C C . ARG A 1 137 ? -6.326 -2.808 -3.960 1.00 93.44 137 ARG A C 1
ATOM 1094 O O . ARG A 1 137 ? -7.522 -2.599 -3.801 1.00 93.44 137 ARG A O 1
ATOM 1101 N N . LEU A 1 138 ? -5.557 -2.076 -4.764 1.00 94.12 138 LEU A N 1
ATOM 1102 C CA . LEU A 1 138 ? -6.114 -1.029 -5.621 1.00 94.12 138 LEU A CA 1
ATOM 1103 C C . LEU A 1 138 ? -7.100 -1.623 -6.631 1.00 94.12 138 LEU A C 1
ATOM 1105 O O . LEU A 1 138 ? -8.182 -1.072 -6.799 1.00 94.12 138 LEU A O 1
ATOM 1109 N N . VAL A 1 139 ? -6.776 -2.771 -7.230 1.00 93.44 139 VAL A N 1
ATOM 1110 C CA . VAL A 1 139 ? -7.699 -3.492 -8.122 1.00 93.44 139 VAL A CA 1
ATOM 1111 C C . VAL A 1 139 ? -8.959 -3.938 -7.373 1.00 93.44 139 VAL A C 1
ATOM 1113 O O . VAL A 1 139 ? -10.068 -3.671 -7.822 1.00 93.44 139 VAL A O 1
ATOM 1116 N N . ASP A 1 140 ? -8.818 -4.531 -6.184 1.00 91.50 140 ASP A N 1
ATOM 1117 C CA . ASP A 1 140 ? -9.960 -5.007 -5.389 1.00 91.50 140 ASP A CA 1
ATOM 1118 C C . ASP A 1 140 ? -10.986 -3.914 -5.041 1.00 91.50 140 ASP A C 1
ATOM 1120 O O . ASP A 1 140 ? -12.148 -4.235 -4.777 1.00 91.50 140 ASP A O 1
ATOM 1124 N N . VAL A 1 141 ? -10.562 -2.645 -5.004 1.00 90.31 141 VAL A N 1
ATOM 1125 C CA . VAL A 1 141 ? -11.400 -1.484 -4.658 1.00 90.31 141 VAL A CA 1
ATOM 1126 C C . VAL A 1 141 ? -11.690 -0.559 -5.850 1.00 90.31 141 VAL A C 1
ATOM 1128 O O . VAL A 1 141 ? -12.015 0.612 -5.645 1.00 90.31 141 VAL A O 1
ATOM 1131 N N . ASP A 1 142 ? -11.595 -1.074 -7.081 1.00 90.38 142 ASP A N 1
ATOM 1132 C CA . ASP A 1 142 ? -11.850 -0.368 -8.351 1.00 90.38 142 ASP A CA 1
ATOM 1133 C C . ASP A 1 142 ? -10.979 0.890 -8.560 1.00 90.38 142 ASP A C 1
ATOM 1135 O O . ASP A 1 142 ? -11.441 1.929 -9.039 1.00 90.38 142 ASP A O 1
ATOM 1139 N N . ARG A 1 143 ? -9.704 0.821 -8.168 1.00 91.75 143 ARG A N 1
ATOM 1140 C CA . ARG A 1 143 ? -8.693 1.887 -8.336 1.00 91.75 143 ARG A CA 1
ATOM 1141 C C . ARG A 1 143 ? -7.595 1.519 -9.329 1.00 91.75 143 ARG A C 1
ATOM 1143 O O . ARG A 1 143 ? -6.519 2.113 -9.352 1.00 91.75 143 ARG A O 1
ATOM 1150 N N . GLU A 1 144 ? -7.865 0.541 -10.181 1.00 92.44 144 GLU A N 1
ATOM 1151 C CA . GLU A 1 144 ? -6.966 0.088 -11.246 1.00 92.44 144 GLU A CA 1
ATOM 1152 C C . GLU A 1 144 ? -6.663 1.155 -12.311 1.00 92.44 144 GLU A C 1
ATOM 1154 O O . GLU A 1 144 ? -5.687 1.032 -13.049 1.00 92.44 144 GLU A O 1
ATOM 1159 N N . ASN A 1 145 ? -7.460 2.226 -12.375 1.00 93.00 145 ASN A N 1
ATOM 1160 C CA . ASN A 1 145 ? -7.194 3.399 -13.209 1.00 93.00 145 ASN A CA 1
ATOM 1161 C C . ASN A 1 145 ? -5.942 4.177 -12.768 1.00 93.00 145 ASN A C 1
ATOM 1163 O O . ASN A 1 145 ? -5.389 4.939 -13.554 1.00 93.00 145 ASN A O 1
ATOM 1167 N N . MET A 1 146 ? -5.491 3.984 -11.526 1.00 93.94 146 MET A N 1
ATOM 1168 C CA . MET A 1 146 ? -4.250 4.566 -11.012 1.00 93.94 146 MET A CA 1
ATOM 1169 C C . MET A 1 146 ? -3.006 3.801 -11.490 1.00 93.94 146 MET A C 1
ATOM 1171 O O . MET A 1 146 ? -1.889 4.289 -11.326 1.00 93.94 146 MET A O 1
ATOM 1175 N N . LEU A 1 147 ? -3.178 2.598 -12.049 1.00 94.94 147 LEU A N 1
ATOM 1176 C CA . LEU A 1 147 ? -2.082 1.743 -12.494 1.00 94.94 147 LEU A CA 1
ATOM 1177 C C . LEU A 1 147 ? -1.766 2.028 -13.965 1.00 94.94 147 LEU A C 1
ATOM 1179 O O . LEU A 1 147 ? -2.616 1.859 -14.840 1.00 94.94 147 LEU A O 1
ATOM 1183 N N . GLY A 1 148 ? -0.511 2.386 -14.238 1.00 93.88 148 GLY A N 1
ATOM 1184 C CA . GLY A 1 148 ? 0.032 2.373 -15.596 1.00 93.88 148 GLY A CA 1
ATOM 1185 C C . GLY A 1 148 ? 0.187 0.947 -16.144 1.00 93.88 148 GLY A C 1
ATOM 1186 O O . GLY A 1 148 ? 0.126 -0.034 -15.397 1.00 93.88 148 GLY A O 1
ATOM 1187 N N . SER A 1 149 ? 0.436 0.828 -17.451 1.00 93.19 149 SER A N 1
ATOM 1188 C CA . SER A 1 149 ? 0.592 -0.461 -18.147 1.00 93.19 149 SER A CA 1
ATOM 1189 C C . SER A 1 149 ? 1.678 -1.346 -17.527 1.00 93.19 149 SER A C 1
ATOM 1191 O O . SER A 1 149 ? 1.435 -2.528 -17.293 1.00 93.19 149 SER A O 1
ATOM 1193 N N . THR A 1 150 ? 2.841 -0.777 -17.193 1.00 93.00 150 THR A N 1
ATOM 1194 C CA . THR A 1 150 ? 3.951 -1.513 -16.566 1.00 93.00 150 THR A CA 1
ATOM 1195 C C . THR A 1 150 ? 3.549 -2.092 -15.209 1.00 93.00 150 THR A C 1
ATOM 1197 O O . THR A 1 150 ? 3.734 -3.284 -14.978 1.00 93.00 150 THR A O 1
ATOM 1200 N N . SER A 1 151 ? 2.937 -1.293 -14.326 1.00 94.62 151 SER A N 1
ATOM 1201 C CA . SER A 1 151 ? 2.479 -1.769 -13.010 1.00 94.62 151 SER A CA 1
ATOM 1202 C C . SER A 1 151 ? 1.377 -2.821 -13.115 1.00 94.62 151 SER A C 1
ATOM 1204 O O . SER A 1 151 ? 1.342 -3.740 -12.302 1.00 94.62 151 SER A O 1
ATOM 1206 N N . ARG A 1 152 ? 0.484 -2.699 -14.106 1.00 95.12 152 ARG A N 1
ATOM 1207 C CA . ARG A 1 152 ? -0.576 -3.682 -14.350 1.00 95.12 152 ARG A CA 1
ATOM 1208 C C . ARG A 1 152 ? 0.001 -5.026 -14.787 1.00 95.12 152 ARG A C 1
ATOM 1210 O O . ARG A 1 152 ? -0.274 -6.026 -14.137 1.00 95.12 152 ARG A O 1
ATOM 1217 N N . ARG A 1 153 ? 0.866 -5.029 -15.804 1.00 93.94 153 ARG A N 1
ATOM 1218 C CA . ARG A 1 153 ? 1.539 -6.246 -16.282 1.00 93.94 153 ARG A CA 1
ATOM 1219 C C . ARG A 1 153 ? 2.373 -6.903 -15.180 1.00 93.94 153 ARG A C 1
ATOM 1221 O O . ARG A 1 153 ? 2.378 -8.121 -15.052 1.00 93.94 153 ARG A O 1
ATOM 1228 N N . TYR A 1 154 ? 3.062 -6.096 -14.373 1.00 95.44 154 TYR A N 1
ATOM 1229 C CA . TYR A 1 154 ? 3.815 -6.584 -13.219 1.00 95.44 154 TYR A CA 1
ATOM 1230 C C . TYR A 1 154 ? 2.905 -7.266 -12.184 1.00 95.44 154 TYR A C 1
ATOM 1232 O O . TYR A 1 154 ? 3.234 -8.347 -11.701 1.00 95.44 154 TYR A O 1
ATOM 1240 N N . LEU A 1 155 ? 1.746 -6.675 -11.868 1.00 96.12 155 LEU A N 1
ATOM 1241 C CA . LEU A 1 155 ? 0.771 -7.289 -10.967 1.00 96.12 155 LEU A CA 1
ATOM 1242 C C . LEU A 1 155 ? 0.229 -8.609 -11.532 1.00 96.12 155 LEU A C 1
ATOM 1244 O O . LEU A 1 155 ? 0.188 -9.594 -10.804 1.00 96.12 155 LEU A O 1
ATOM 1248 N N . GLU A 1 156 ? -0.170 -8.632 -12.804 1.00 95.12 156 GLU A N 1
ATOM 1249 C CA . GLU A 1 156 ? -0.680 -9.834 -13.479 1.00 95.12 156 GLU A CA 1
ATOM 1250 C C . GLU A 1 156 ? 0.343 -10.975 -13.405 1.00 95.12 156 GLU A C 1
ATOM 1252 O O . GLU A 1 156 ? 0.030 -12.041 -12.877 1.00 95.12 156 GLU A O 1
ATOM 1257 N N . MET A 1 157 ? 1.595 -10.703 -13.791 1.00 94.75 157 MET A N 1
ATOM 1258 C CA . MET A 1 157 ? 2.709 -11.650 -13.663 1.00 94.75 157 MET A CA 1
ATOM 1259 C C . MET A 1 157 ? 2.861 -12.156 -12.223 1.00 94.75 157 MET A C 1
ATOM 1261 O O . MET A 1 157 ? 2.931 -13.361 -11.984 1.00 94.75 157 MET A O 1
ATOM 1265 N N . ALA A 1 158 ? 2.870 -11.250 -11.241 1.00 95.12 158 ALA A N 1
ATOM 1266 C CA . ALA A 1 158 ? 3.038 -11.622 -9.842 1.00 95.12 158 ALA A CA 1
ATOM 1267 C C . ALA A 1 158 ? 1.890 -12.512 -9.330 1.00 95.12 158 ALA A C 1
ATOM 1269 O O . ALA A 1 158 ? 2.127 -13.434 -8.544 1.00 95.12 158 ALA A O 1
ATOM 1270 N N . MET A 1 159 ? 0.657 -12.264 -9.784 1.00 94.12 159 MET A N 1
ATOM 1271 C CA . MET A 1 159 ? -0.529 -13.028 -9.394 1.00 94.12 159 MET A CA 1
ATOM 1272 C C . MET A 1 159 ? -0.582 -14.436 -10.003 1.00 94.12 159 MET A C 1
ATOM 1274 O O . MET A 1 159 ? -1.241 -15.311 -9.442 1.00 94.12 159 MET A O 1
ATOM 1278 N N . GLU A 1 160 ? 0.128 -14.674 -11.105 1.00 94.19 160 GLU A N 1
ATOM 1279 C CA . GLU A 1 160 ? 0.274 -15.998 -11.725 1.00 94.19 160 GLU A CA 1
ATOM 1280 C C . GLU A 1 160 ? 1.321 -16.876 -11.021 1.00 94.19 160 GLU A C 1
ATOM 1282 O O . GLU A 1 160 ? 1.366 -18.093 -11.223 1.00 94.19 160 GLU A O 1
ATOM 1287 N N . THR A 1 161 ? 2.161 -16.293 -10.161 1.00 93.50 161 THR A N 1
ATOM 1288 C CA . THR A 1 161 ? 3.178 -17.058 -9.433 1.00 93.50 161 THR A CA 1
ATOM 1289 C C . THR A 1 161 ? 2.560 -18.009 -8.410 1.00 93.50 161 THR A C 1
ATOM 1291 O O . THR A 1 161 ? 1.599 -17.672 -7.714 1.00 93.50 161 THR A O 1
ATOM 1294 N N . ARG A 1 162 ? 3.189 -19.180 -8.223 1.00 93.38 162 ARG A N 1
ATOM 1295 C CA . ARG A 1 162 ? 2.765 -20.157 -7.201 1.00 93.38 162 ARG A CA 1
ATOM 1296 C C . ARG A 1 162 ? 2.709 -19.561 -5.796 1.00 93.38 162 ARG A C 1
ATOM 1298 O O . ARG A 1 162 ? 1.791 -19.845 -5.038 1.00 93.38 162 ARG A O 1
ATOM 1305 N N . ILE A 1 163 ? 3.666 -18.691 -5.465 1.00 90.12 163 ILE A N 1
ATOM 1306 C CA . ILE A 1 163 ? 3.723 -18.014 -4.163 1.00 90.12 163 ILE A CA 1
ATOM 1307 C C . ILE A 1 163 ? 2.421 -17.248 -3.909 1.00 90.12 163 ILE A C 1
ATOM 1309 O O . ILE A 1 163 ? 1.837 -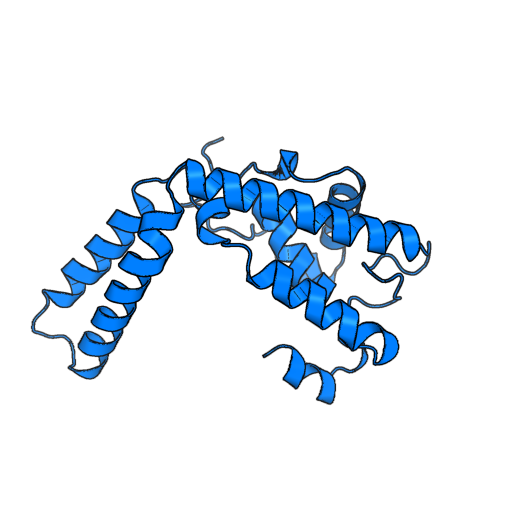17.357 -2.828 1.00 90.12 163 ILE A O 1
ATOM 1313 N N . TRP A 1 164 ? 1.943 -16.499 -4.904 1.00 93.69 164 TRP A N 1
ATOM 1314 C CA . TRP A 1 164 ? 0.690 -15.770 -4.789 1.00 93.69 164 TRP A CA 1
ATOM 1315 C C . TRP A 1 164 ? -0.515 -16.707 -4.752 1.00 93.69 164 TRP A C 1
ATOM 1317 O O . TRP A 1 164 ? -1.352 -16.572 -3.858 1.00 93.69 164 TRP A O 1
ATOM 1327 N N . THR A 1 165 ? -0.608 -17.666 -5.678 1.00 95.31 165 THR A N 1
ATOM 1328 C CA . THR A 1 165 ? -1.769 -18.564 -5.763 1.00 95.31 165 THR A CA 1
ATOM 1329 C C . THR A 1 165 ? -1.947 -19.392 -4.495 1.00 95.31 165 THR A C 1
ATOM 1331 O O . THR A 1 165 ? -3.068 -19.501 -3.999 1.00 95.31 165 THR A O 1
ATOM 1334 N N . ASP A 1 166 ? -0.856 -19.899 -3.920 1.00 94.31 166 ASP A N 1
ATOM 1335 C CA . ASP A 1 166 ? -0.878 -20.729 -2.713 1.00 94.31 166 ASP A CA 1
ATOM 1336 C C . ASP A 1 166 ? -1.211 -19.903 -1.463 1.00 94.31 166 ASP A C 1
ATOM 1338 O O . ASP A 1 166 ? -1.917 -20.371 -0.564 1.00 94.31 166 ASP A O 1
ATOM 1342 N N . THR A 1 167 ? -0.747 -18.648 -1.420 1.00 91.62 167 THR A N 1
ATOM 1343 C CA . THR A 1 167 ? -1.015 -17.721 -0.312 1.00 91.62 167 THR A CA 1
ATOM 1344 C C . THR A 1 167 ? -2.447 -17.199 -0.358 1.00 91.62 167 THR A C 1
ATOM 1346 O O . THR A 1 167 ? -3.163 -17.196 0.648 1.00 91.62 167 THR A O 1
ATOM 1349 N N . MET A 1 168 ? -2.889 -16.727 -1.522 1.00 93.06 168 MET A N 1
ATOM 1350 C CA . MET A 1 168 ? -4.174 -16.053 -1.662 1.00 93.06 168 MET A CA 1
ATOM 1351 C C . MET A 1 168 ? -5.316 -17.037 -1.865 1.00 93.06 168 MET A C 1
ATOM 1353 O O . MET A 1 168 ? -6.402 -16.780 -1.350 1.00 93.06 168 MET A O 1
ATOM 1357 N N . GLN A 1 169 ? -5.092 -18.171 -2.533 1.00 92.12 169 GLN A N 1
ATOM 1358 C CA . GLN A 1 169 ? -6.105 -19.209 -2.778 1.00 92.12 169 GLN A CA 1
ATOM 1359 C C . GLN A 1 169 ? -7.388 -18.630 -3.400 1.00 92.12 169 GLN A C 1
ATOM 1361 O O . GLN A 1 169 ? -8.502 -18.917 -2.970 1.00 92.12 169 GLN A O 1
ATOM 1366 N N . GLY A 1 170 ? -7.226 -17.711 -4.358 1.00 88.38 170 GLY A N 1
ATOM 1367 C CA . GLY A 1 170 ? -8.332 -17.002 -5.014 1.00 88.38 170 GLY A CA 1
ATOM 1368 C C . GLY A 1 170 ? -9.023 -15.923 -4.165 1.00 88.38 170 GLY A C 1
ATOM 1369 O O . GLY A 1 170 ? -9.972 -15.294 -4.634 1.00 88.38 170 GLY A O 1
ATOM 1370 N N . ARG A 1 171 ? -8.573 -15.671 -2.928 1.00 90.25 171 ARG A N 1
ATOM 1371 C CA . ARG A 1 171 ? -9.111 -14.595 -2.082 1.00 90.25 171 ARG A CA 1
ATOM 1372 C C . ARG A 1 171 ? -8.657 -13.225 -2.580 1.00 90.25 171 ARG A C 1
ATOM 1374 O O . ARG A 1 171 ? -7.558 -13.063 -3.103 1.00 90.25 171 ARG A O 1
ATOM 1381 N N . ARG A 1 172 ? -9.490 -12.221 -2.317 1.00 89.19 172 ARG A N 1
ATOM 1382 C CA . ARG A 1 172 ? -9.137 -10.804 -2.454 1.00 89.19 172 ARG A CA 1
ATOM 1383 C C . ARG A 1 172 ? -8.330 -10.321 -1.251 1.00 89.19 172 ARG A C 1
ATOM 1385 O O . ARG A 1 172 ? -8.420 -10.878 -0.156 1.00 89.19 172 ARG A O 1
ATOM 1392 N N . THR A 1 173 ? -7.578 -9.245 -1.433 1.00 88.25 173 THR A N 1
ATOM 1393 C CA . THR A 1 173 ? -6.817 -8.559 -0.376 1.00 88.25 173 THR A CA 1
ATOM 1394 C C . THR A 1 173 ? -7.696 -7.709 0.548 1.00 88.25 173 THR A C 1
ATOM 1396 O O . THR A 1 173 ? -7.228 -7.236 1.593 1.00 88.25 173 THR A O 1
ATOM 1399 N N . VAL A 1 174 ? -8.960 -7.496 0.170 1.00 83.06 174 VAL A N 1
ATOM 1400 C CA . VAL A 1 174 ? -9.983 -6.790 0.945 1.00 83.06 174 VAL A CA 1
ATOM 1401 C C . VAL A 1 174 ? -11.176 -7.715 1.173 1.00 83.06 174 VAL A C 1
ATOM 1403 O O . VAL A 1 174 ? -11.650 -8.395 0.266 1.00 83.06 174 VAL A O 1
ATOM 1406 N N . HIS A 1 175 ? -11.668 -7.750 2.411 1.00 75.00 175 HIS A N 1
ATOM 1407 C CA . HIS A 1 175 ? -12.800 -8.593 2.786 1.00 75.00 175 HIS A CA 1
ATOM 1408 C C . HIS A 1 175 ? -14.112 -8.105 2.145 1.00 75.00 175 HIS A C 1
ATOM 1410 O O . HIS A 1 175 ? -14.354 -6.900 2.074 1.00 75.00 175 HIS A O 1
ATOM 1416 N N . GLY A 1 176 ? -14.987 -9.044 1.760 1.00 66.81 176 GLY A N 1
ATOM 1417 C CA . GLY A 1 176 ? -16.169 -8.814 0.912 1.00 66.81 176 GLY A CA 1
ATOM 1418 C C . GLY A 1 176 ? -17.115 -7.689 1.339 1.00 66.81 176 GLY A C 1
ATOM 1419 O O . GLY A 1 176 ? -17.696 -7.017 0.499 1.00 66.81 176 GLY A O 1
ATOM 1420 N N . THR A 1 177 ? -17.208 -7.409 2.638 1.00 62.56 177 THR A N 1
ATOM 1421 C CA . THR A 1 177 ? -18.016 -6.313 3.206 1.00 62.56 177 THR A CA 1
ATOM 1422 C C . THR A 1 177 ? -17.554 -4.908 2.811 1.00 62.56 177 THR A C 1
ATOM 1424 O O . THR A 1 177 ? -18.264 -3.937 3.072 1.00 62.56 177 THR A O 1
ATOM 1427 N N . TYR A 1 178 ? -16.351 -4.784 2.252 1.00 64.06 178 TYR A N 1
ATOM 1428 C CA . TYR A 1 178 ? -15.730 -3.512 1.878 1.00 64.06 178 TYR A CA 1
ATOM 1429 C C . TYR A 1 178 ? -15.408 -3.428 0.387 1.00 64.06 178 TYR A C 1
ATOM 1431 O O . TYR A 1 178 ? -14.788 -2.459 -0.042 1.00 64.06 178 TYR A O 1
ATOM 1439 N N . LEU A 1 179 ? -15.817 -4.435 -0.385 1.00 64.38 179 LEU A N 1
ATOM 1440 C CA . LEU A 1 179 ? -15.730 -4.384 -1.833 1.00 64.38 179 LEU A CA 1
ATOM 1441 C C . LEU A 1 179 ? -16.858 -3.498 -2.375 1.00 64.38 179 LEU A C 1
ATOM 1443 O O . LEU A 1 179 ? -17.944 -3.452 -1.786 1.00 64.38 179 LEU A O 1
ATOM 1447 N N . PRO A 1 180 ? -16.623 -2.801 -3.489 1.00 60.44 180 PRO A N 1
ATOM 1448 C CA . PRO A 1 180 ? -17.691 -2.125 -4.202 1.00 60.44 180 PRO A CA 1
ATOM 1449 C C . PRO A 1 180 ? -18.757 -3.131 -4.665 1.00 60.44 180 PRO A C 1
ATOM 1451 O O . PRO A 1 180 ? -18.445 -4.273 -5.013 1.00 60.44 180 PRO A O 1
ATOM 1454 N N . ALA A 1 181 ? -20.027 -2.717 -4.623 1.00 60.81 181 ALA A N 1
ATOM 1455 C CA . ALA A 1 181 ? -21.108 -3.480 -5.238 1.00 60.81 181 ALA A CA 1
ATOM 1456 C C . ALA A 1 181 ? -20.878 -3.502 -6.755 1.00 60.81 181 ALA A C 1
ATOM 1458 O O . ALA A 1 181 ? -20.621 -2.449 -7.339 1.00 60.81 181 ALA A O 1
ATOM 1459 N N . LYS A 1 182 ? -20.912 -4.701 -7.346 1.00 51.19 182 LYS A N 1
ATOM 1460 C CA . LYS A 1 182 ? -20.853 -4.884 -8.800 1.00 51.19 182 LYS A CA 1
ATOM 1461 C C . LYS A 1 182 ? -22.155 -4.450 -9.454 1.00 51.19 182 LYS A C 1
ATOM 1463 O O . LYS A 1 182 ? -23.213 -4.725 -8.843 1.00 51.19 182 LYS A O 1
#

Radius of gyration: 18.98 Å; chains: 1; bounding box: 45×37×52 Å

Sequence (182 aa):
MTQYLHEYYPSLYPSHLAVQINKLLAQLHEINYFSLTYTRRPDRASDMLNAVEKRLADPGISKKYRTALEHKRKVILSTRAPALDASFIKKEEDKTVAFLSQVTAVMDASCNENAPWIFGTEVPTALDAHMIPFLARLVDVDRENMLGSTSRRYLEMAMETRIWTDTMQGRRTVHGTYLPAK

pLDDT: mean 89.11, std 9.61, range [50.41, 97.62]